Protein AF-A0A355UHY3-F1 (afdb_monomer)

Foldseek 3Di:
DWDWDDDPPDIDTDDDPDDPVNLVCCCPVVVDDVVLSVVVVDPDDDFDWDDDPRWIKTKDWDWDQDPVVRDIDIDIDIDID

Radius of gyration: 14.37 Å; Cα contacts (8 Å, |Δi|>4): 96; chains: 1; bounding box: 34×29×38 Å

Sequence (81 aa):
MIETINFENVKWLHILNPSEDDFDFLLKEYEFHPLDIEDCRSVNQRPKIDEYDDYYFLILHFPFFDKANKFVRVKEVKIFW

Structure (mmCIF, N/CA/C/O backbone):
data_AF-A0A355UHY3-F1
#
_entry.id   AF-A0A355UHY3-F1
#
loop_
_atom_site.group_PDB
_atom_site.id
_atom_site.type_symbol
_atom_site.label_atom_id
_atom_site.label_alt_id
_atom_site.label_comp_id
_atom_site.label_asym_id
_atom_site.label_entity_id
_atom_site.label_seq_id
_atom_site.pdbx_PDB_ins_code
_atom_site.Cartn_x
_atom_site.Cartn_y
_atom_site.Cartn_z
_atom_site.occupancy
_atom_site.B_iso_or_equiv
_atom_site.auth_seq_id
_atom_site.auth_comp_id
_atom_site.auth_asym_id
_atom_site.auth_atom_id
_atom_site.pdbx_PDB_model_num
ATOM 1 N N . MET A 1 1 ? 8.235 11.635 6.066 1.00 75.94 1 MET A N 1
ATOM 2 C CA . MET A 1 1 ? 7.530 12.926 6.280 1.00 75.94 1 MET A CA 1
ATOM 3 C C . MET A 1 1 ? 6.175 12.793 5.624 1.00 75.94 1 MET A C 1
ATOM 5 O O . MET A 1 1 ? 6.128 12.469 4.444 1.00 75.94 1 MET A O 1
ATOM 9 N N . ILE A 1 2 ? 5.107 12.982 6.395 1.00 89.62 2 ILE A N 1
ATOM 10 C CA . ILE A 1 2 ? 3.732 12.836 5.919 1.00 89.62 2 ILE A CA 1
ATOM 11 C C . ILE A 1 2 ? 3.289 14.160 5.295 1.00 89.62 2 ILE A C 1
ATOM 13 O O . ILE A 1 2 ? 3.146 15.166 5.989 1.00 89.62 2 ILE A O 1
ATOM 17 N N . GLU A 1 3 ? 3.070 14.165 3.985 1.00 94.88 3 GLU A N 1
ATOM 18 C CA . GLU A 1 3 ? 2.460 15.292 3.287 1.00 94.88 3 GLU A CA 1
ATOM 19 C C . GLU A 1 3 ? 0.938 15.177 3.398 1.00 94.88 3 GLU A C 1
ATOM 21 O O . GLU A 1 3 ? 0.362 14.127 3.123 1.00 94.88 3 GLU A O 1
ATOM 26 N N . THR A 1 4 ? 0.270 16.248 3.827 1.00 95.19 4 THR A N 1
ATOM 27 C CA . THR A 1 4 ? -1.189 16.259 4.005 1.00 95.19 4 THR A CA 1
ATOM 28 C C . THR A 1 4 ? -1.831 17.244 3.044 1.00 95.19 4 THR A C 1
ATOM 30 O O . THR A 1 4 ? -1.479 18.423 3.037 1.00 95.19 4 THR A O 1
ATOM 33 N N . ILE A 1 5 ? -2.817 16.777 2.283 1.00 96.25 5 ILE A N 1
ATOM 34 C CA . ILE A 1 5 ? -3.667 17.614 1.433 1.00 96.25 5 ILE A CA 1
ATOM 35 C C . ILE A 1 5 ? -5.087 17.535 1.991 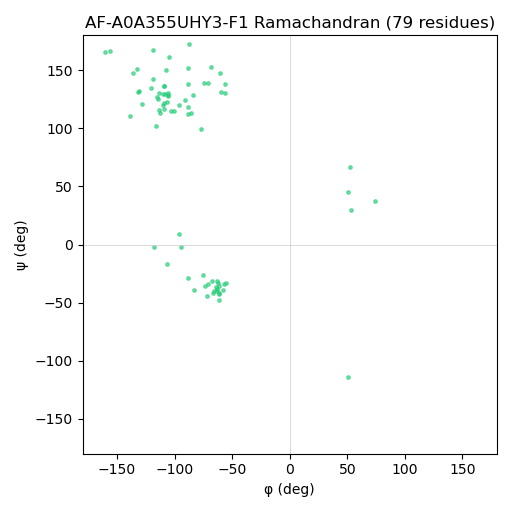1.00 96.25 5 ILE A C 1
ATOM 37 O O . ILE A 1 5 ? -5.632 16.447 2.151 1.00 96.25 5 ILE A O 1
ATOM 41 N N . ASN A 1 6 ? -5.687 18.686 2.289 1.00 96.50 6 ASN A N 1
ATOM 42 C CA . ASN A 1 6 ? -7.081 18.767 2.722 1.00 96.50 6 ASN A CA 1
ATOM 43 C C . ASN A 1 6 ? -7.921 19.319 1.570 1.00 96.50 6 ASN A C 1
ATOM 45 O O . ASN A 1 6 ? -7.591 20.370 1.017 1.00 96.50 6 ASN A O 1
ATOM 49 N N . PHE A 1 7 ? -8.999 18.623 1.225 1.00 94.69 7 PHE A N 1
ATOM 50 C CA . PHE A 1 7 ? -9.952 19.049 0.211 1.00 94.69 7 PHE A CA 1
ATOM 51 C C . PHE A 1 7 ? -11.372 18.755 0.693 1.00 94.69 7 PHE A C 1
ATOM 53 O O . PHE A 1 7 ? -11.760 17.597 0.804 1.00 94.69 7 PHE A O 1
ATOM 60 N N . GLU A 1 8 ? -12.136 19.807 0.995 1.00 94.88 8 GLU A N 1
ATOM 61 C CA . GLU A 1 8 ? -13.473 19.707 1.597 1.00 94.88 8 GLU A CA 1
ATOM 62 C C . GLU A 1 8 ? -13.480 18.805 2.848 1.00 94.88 8 GLU A C 1
ATOM 64 O O . GLU A 1 8 ? -12.868 19.150 3.858 1.00 94.88 8 GLU A O 1
ATOM 69 N N . ASN A 1 9 ? -14.163 17.661 2.784 1.00 94.44 9 ASN A N 1
ATOM 70 C CA . ASN A 1 9 ? -14.260 16.653 3.838 1.00 94.44 9 ASN A CA 1
ATOM 71 C C . ASN A 1 9 ? -13.260 15.493 3.672 1.00 94.44 9 ASN A C 1
ATOM 73 O O . ASN A 1 9 ? -13.362 14.499 4.387 1.00 94.44 9 ASN A O 1
ATOM 77 N N . VAL A 1 10 ? -12.309 15.603 2.741 1.00 94.38 10 VAL A N 1
ATOM 78 C CA . VAL A 1 10 ? -11.298 14.582 2.453 1.00 94.38 10 VAL A CA 1
ATOM 79 C C . VAL A 1 10 ? -9.928 15.049 2.936 1.00 94.38 10 VAL A C 1
ATOM 81 O O . VAL A 1 10 ? -9.461 16.141 2.601 1.00 94.38 10 VAL A O 1
ATOM 84 N N . LYS A 1 11 ? -9.251 14.186 3.695 1.00 94.56 11 LYS A N 1
ATOM 85 C CA . LYS A 1 11 ? -7.854 14.353 4.101 1.00 94.56 11 LYS A CA 1
ATOM 86 C C . LYS A 1 11 ? -7.012 13.283 3.416 1.00 94.56 11 LYS A C 1
ATOM 88 O O . LYS A 1 11 ? -7.145 12.104 3.718 1.00 94.56 11 LYS A O 1
ATOM 93 N N . TRP A 1 12 ? -6.130 13.698 2.516 1.00 95.81 12 TRP A N 1
ATOM 94 C CA . TRP A 1 12 ? -5.181 12.814 1.848 1.00 95.81 12 TRP A CA 1
ATOM 95 C C . TRP A 1 12 ? -3.838 12.858 2.572 1.00 95.81 12 TRP A C 1
ATOM 97 O O . TRP A 1 12 ? -3.203 13.914 2.641 1.00 95.81 12 TRP A O 1
ATOM 107 N N . LEU A 1 13 ? -3.384 11.708 3.066 1.00 95.81 13 LEU A N 1
ATOM 108 C CA . LEU A 1 13 ? -2.048 11.531 3.630 1.00 95.81 13 LEU A CA 1
ATOM 109 C C . LEU A 1 13 ? -1.139 10.853 2.604 1.00 95.81 13 LEU A C 1
ATOM 111 O O . LEU A 1 13 ? -1.348 9.702 2.232 1.00 95.81 13 LEU A O 1
ATOM 115 N N . HIS A 1 14 ? -0.117 11.565 2.140 1.00 96.00 14 HIS A N 1
ATOM 116 C CA . HIS A 1 14 ? 0.905 11.019 1.260 1.00 96.00 14 HIS A CA 1
ATOM 117 C C . HIS A 1 14 ? 2.187 10.755 2.051 1.00 96.00 14 HIS A C 1
ATOM 119 O O . HIS A 1 14 ? 2.828 11.680 2.549 1.00 96.00 14 HIS A O 1
ATOM 125 N N . ILE A 1 15 ? 2.560 9.479 2.168 1.00 95.31 15 ILE A N 1
ATOM 126 C CA . ILE A 1 15 ? 3.732 9.046 2.932 1.00 95.31 15 ILE A CA 1
ATOM 127 C C . ILE A 1 15 ? 4.731 8.406 1.976 1.00 95.31 15 ILE A C 1
ATOM 129 O O . ILE A 1 15 ? 4.575 7.264 1.544 1.00 95.31 15 ILE A O 1
ATOM 133 N N . LEU A 1 16 ? 5.764 9.165 1.621 1.00 93.19 16 LEU A N 1
ATOM 134 C CA . LEU A 1 16 ? 6.859 8.668 0.800 1.00 93.19 16 LEU A CA 1
ATOM 135 C C . LEU A 1 16 ? 7.961 8.105 1.704 1.00 93.19 16 LEU A C 1
ATOM 137 O O . LEU A 1 16 ? 8.492 8.834 2.539 1.00 93.19 16 LEU A O 1
ATOM 141 N N . ASN A 1 17 ? 8.338 6.840 1.486 1.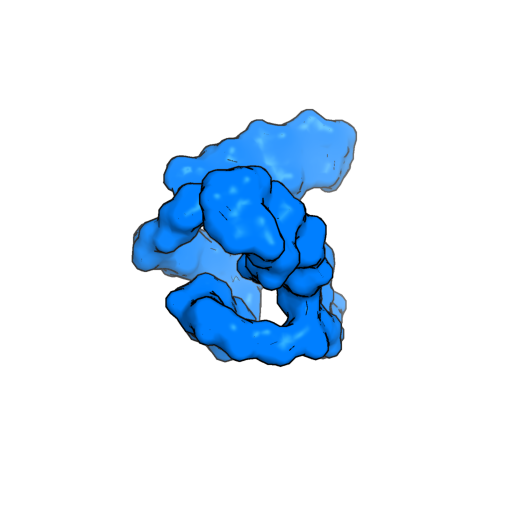00 91.44 17 ASN A N 1
ATOM 142 C CA . ASN A 1 17 ? 9.340 6.117 2.284 1.00 91.44 17 ASN A CA 1
ATOM 143 C C . ASN A 1 17 ? 9.029 6.169 3.800 1.00 91.44 17 ASN A C 1
ATOM 145 O O . ASN A 1 17 ? 9.772 6.820 4.539 1.00 91.44 17 ASN A O 1
ATOM 149 N N . PRO A 1 18 ? 7.923 5.538 4.246 1.00 93.56 18 PRO A N 1
ATOM 150 C CA . PRO A 1 18 ? 7.499 5.551 5.648 1.00 93.56 18 PRO A CA 1
ATOM 151 C C . PRO A 1 18 ? 8.593 5.039 6.596 1.00 93.56 18 PRO A C 1
ATOM 153 O O . PRO A 1 18 ? 9.272 4.054 6.292 1.00 93.56 18 PRO A O 1
ATOM 156 N N . SER A 1 19 ? 8.759 5.712 7.736 1.00 94.50 19 SER A N 1
ATOM 157 C CA . SER A 1 19 ? 9.576 5.243 8.863 1.00 94.50 19 SER A CA 1
ATOM 158 C C . SER A 1 19 ? 8.767 4.350 9.814 1.00 94.50 19 SER A C 1
ATOM 160 O O . SER A 1 19 ? 7.547 4.248 9.700 1.00 94.50 19 SER A O 1
ATOM 162 N N . GLU A 1 20 ? 9.427 3.736 10.802 1.00 94.38 20 GLU A N 1
ATOM 163 C CA . GLU A 1 20 ? 8.710 3.010 11.864 1.00 94.38 20 GLU A CA 1
ATOM 164 C C . GLU A 1 20 ? 7.778 3.922 12.676 1.00 94.38 20 GLU A C 1
ATOM 166 O O . GLU A 1 20 ? 6.669 3.509 13.000 1.00 94.38 20 GLU A O 1
ATOM 171 N N . ASP A 1 21 ? 8.159 5.182 12.910 1.00 95.00 21 ASP A N 1
ATOM 172 C CA . ASP A 1 21 ? 7.281 6.156 13.574 1.00 95.00 21 ASP A CA 1
ATOM 173 C C . ASP A 1 21 ? 6.019 6.449 12.739 1.00 95.00 21 ASP A C 1
ATOM 175 O O . ASP A 1 21 ? 4.934 6.615 13.298 1.00 95.00 21 ASP A O 1
ATOM 179 N N . ASP A 1 22 ? 6.141 6.486 11.403 1.00 94.75 22 ASP A N 1
ATOM 180 C CA . ASP A 1 22 ? 4.992 6.653 10.506 1.00 94.75 22 ASP A CA 1
ATOM 181 C C . ASP A 1 22 ? 4.056 5.428 10.596 1.00 94.75 22 ASP A C 1
ATOM 183 O O . ASP A 1 22 ? 2.836 5.585 10.635 1.00 94.75 22 ASP A O 1
ATOM 187 N N . PHE A 1 23 ? 4.599 4.207 10.678 1.00 94.44 23 PHE A N 1
ATOM 188 C CA . PHE A 1 23 ? 3.794 2.989 10.850 1.00 94.44 23 PHE A CA 1
ATOM 189 C C . PHE A 1 23 ? 3.083 2.935 12.205 1.00 94.44 23 PHE A C 1
ATOM 191 O O . PHE A 1 23 ? 1.908 2.573 12.265 1.00 94.44 23 PHE A O 1
ATOM 198 N N . ASP A 1 24 ? 3.761 3.330 13.280 1.00 94.12 24 ASP A N 1
ATOM 199 C CA . ASP A 1 24 ? 3.169 3.420 14.616 1.00 94.12 24 ASP A CA 1
ATOM 200 C C . ASP A 1 24 ? 2.043 4.456 14.674 1.00 94.12 24 ASP A C 1
ATOM 202 O O . ASP A 1 24 ? 1.027 4.233 15.335 1.00 94.12 24 ASP A O 1
ATOM 206 N N . PHE A 1 25 ? 2.211 5.584 13.982 1.00 93.88 25 PHE A N 1
ATOM 207 C CA . PHE A 1 25 ? 1.167 6.591 13.820 1.00 93.88 25 PHE A CA 1
ATOM 208 C C . PHE A 1 25 ? -0.058 6.011 13.101 1.00 93.88 25 PHE A C 1
ATOM 210 O O . PHE A 1 25 ? -1.174 6.158 13.594 1.00 93.88 25 PHE A O 1
ATOM 217 N N . LEU A 1 26 ? 0.141 5.304 11.982 1.00 93.50 26 LEU A N 1
ATOM 218 C CA . LEU A 1 26 ? -0.956 4.689 11.229 1.00 93.50 26 LEU A CA 1
ATOM 219 C C . LEU A 1 26 ? -1.723 3.648 12.062 1.00 93.50 26 LEU A C 1
ATOM 221 O O . LEU A 1 26 ? -2.950 3.643 12.040 1.00 93.50 26 LEU A O 1
ATOM 225 N N . LEU A 1 27 ? -1.016 2.817 12.836 1.00 92.81 27 LEU A N 1
ATOM 226 C CA . LEU A 1 27 ? -1.632 1.831 13.734 1.00 92.81 27 LEU A CA 1
ATOM 227 C C . LEU A 1 27 ? -2.467 2.477 14.845 1.00 92.81 27 LEU A C 1
ATOM 229 O O . LEU A 1 27 ? -3.517 1.952 15.200 1.00 92.81 27 LEU A O 1
ATOM 233 N N . LYS A 1 28 ? -1.992 3.585 15.427 1.00 92.75 28 LYS A N 1
ATOM 234 C CA . LYS A 1 28 ? -2.635 4.218 16.591 1.00 92.75 28 LYS A CA 1
ATOM 235 C C . LYS A 1 28 ? -3.795 5.133 16.219 1.00 92.75 28 LYS A C 1
ATOM 237 O O . LYS A 1 28 ? -4.776 5.167 16.947 1.00 92.75 28 LYS A O 1
ATOM 242 N N . GLU A 1 29 ? -3.666 5.895 15.136 1.00 93.94 29 GLU A N 1
ATOM 243 C CA . GLU A 1 29 ? -4.649 6.927 14.775 1.00 93.94 29 GLU A CA 1
ATOM 244 C C . GLU A 1 29 ? -5.785 6.398 13.900 1.00 93.94 29 GLU A C 1
ATOM 246 O O . GLU A 1 29 ? -6.882 6.948 13.937 1.00 93.94 29 GLU A O 1
ATOM 251 N N . TYR A 1 30 ? -5.523 5.356 13.106 1.00 93.00 30 TYR A N 1
ATOM 252 C CA . TYR A 1 30 ? -6.489 4.804 12.151 1.00 93.00 30 TYR A CA 1
ATOM 253 C C . TYR A 1 30 ? -6.880 3.354 12.447 1.00 93.00 30 TYR A C 1
ATOM 255 O O . TYR A 1 30 ? -7.699 2.798 11.726 1.00 93.00 30 TYR A O 1
ATOM 263 N N . GLU A 1 31 ? -6.294 2.746 13.485 1.00 92.62 31 GLU A N 1
ATOM 264 C CA . GLU A 1 31 ? -6.609 1.384 13.942 1.00 92.62 31 GLU A CA 1
ATOM 265 C C . GLU A 1 31 ? -6.529 0.318 12.829 1.00 92.62 31 GLU A C 1
ATOM 267 O O . GLU A 1 31 ? -7.215 -0.703 12.872 1.00 92.62 31 GLU A O 1
ATOM 272 N N . PHE A 1 32 ? -5.661 0.530 11.830 1.00 95.81 32 PHE A N 1
ATOM 273 C CA . PHE A 1 32 ? -5.476 -0.414 10.729 1.00 95.81 32 PHE A CA 1
ATOM 274 C C . PHE A 1 32 ? -5.006 -1.782 11.221 1.00 95.81 32 PHE A C 1
ATOM 276 O O . PHE A 1 32 ? -4.234 -1.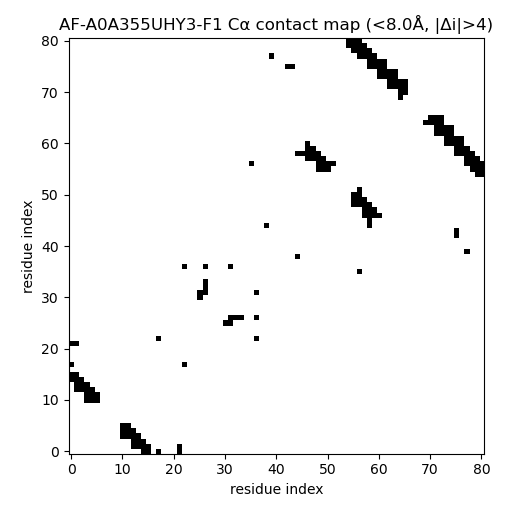906 12.179 1.00 95.81 32 PHE A O 1
ATOM 283 N N . HIS A 1 33 ? -5.425 -2.826 10.511 1.00 95.25 33 HIS A N 1
ATOM 284 C CA . HIS A 1 33 ? -5.067 -4.191 10.840 1.00 95.25 33 HIS A CA 1
ATOM 285 C C . HIS A 1 33 ? -3.534 -4.373 10.814 1.00 95.25 33 HIS A C 1
ATOM 287 O O . HIS A 1 33 ? -2.882 -4.005 9.830 1.00 95.25 33 HIS A O 1
ATOM 293 N N . PRO A 1 34 ? -2.918 -4.980 11.851 1.00 95.00 34 PRO A N 1
ATOM 294 C CA . PRO A 1 34 ? -1.460 -5.089 11.943 1.00 95.00 34 PRO A CA 1
ATOM 295 C C . PRO A 1 34 ? -0.788 -5.759 10.738 1.00 95.00 34 PRO A C 1
ATOM 297 O O . PRO A 1 34 ? 0.323 -5.375 10.371 1.00 95.00 34 PRO A O 1
ATOM 300 N N . LEU A 1 35 ? -1.466 -6.722 10.100 1.00 95.25 35 LEU A N 1
ATOM 301 C CA . LEU A 1 35 ? -0.957 -7.394 8.897 1.00 95.25 35 LEU A CA 1
ATOM 302 C C . LEU A 1 35 ? -0.888 -6.464 7.676 1.00 95.25 35 LEU A C 1
ATOM 304 O O . LEU A 1 35 ? 0.027 -6.606 6.873 1.00 95.25 35 LEU A O 1
ATOM 308 N N . ASP A 1 36 ? -1.775 -5.474 7.552 1.00 95.81 36 ASP A N 1
ATOM 309 C CA . ASP A 1 36 ? -1.736 -4.525 6.429 1.00 95.81 36 ASP A CA 1
ATOM 310 C C . ASP A 1 36 ? -0.538 -3.572 6.565 1.00 95.81 36 ASP A C 1
ATOM 312 O O . ASP A 1 36 ? 0.108 -3.183 5.587 1.00 95.81 36 ASP A O 1
ATOM 316 N N . ILE A 1 37 ? -0.180 -3.227 7.806 1.00 95.56 37 ILE A N 1
ATOM 317 C CA . ILE A 1 37 ? 1.013 -2.431 8.113 1.00 95.56 37 ILE A CA 1
ATOM 318 C C . ILE A 1 37 ? 2.287 -3.271 7.944 1.00 95.56 37 ILE A C 1
ATOM 320 O O . ILE A 1 37 ? 3.305 -2.766 7.470 1.00 95.56 37 ILE A O 1
ATOM 324 N N . GLU A 1 38 ? 2.255 -4.564 8.269 1.00 94.94 38 GLU A N 1
ATOM 325 C CA . GLU A 1 38 ? 3.338 -5.494 7.925 1.00 94.94 38 GLU A CA 1
ATOM 326 C C . GLU A 1 38 ? 3.524 -5.607 6.405 1.00 94.94 38 GLU A C 1
ATOM 328 O O . GLU A 1 38 ? 4.652 -5.512 5.905 1.00 94.94 38 GLU A O 1
ATOM 333 N N . ASP A 1 39 ? 2.424 -5.696 5.657 1.00 95.25 39 ASP A N 1
ATOM 334 C CA . ASP A 1 39 ? 2.459 -5.656 4.203 1.00 95.25 39 ASP A CA 1
ATOM 335 C C . ASP A 1 39 ? 3.098 -4.362 3.720 1.00 95.25 39 ASP A C 1
ATOM 337 O O . ASP A 1 39 ? 3.926 -4.424 2.813 1.00 95.25 39 ASP A O 1
ATOM 341 N N . CYS A 1 40 ? 2.831 -3.216 4.363 1.00 94.50 40 CYS A N 1
ATOM 342 C CA . CYS A 1 40 ? 3.481 -1.935 4.073 1.00 94.50 40 CYS A CA 1
ATOM 343 C C . CYS A 1 40 ? 5.014 -1.951 4.186 1.00 94.50 40 CYS A C 1
ATOM 345 O O . CYS A 1 40 ? 5.667 -1.303 3.361 1.00 94.50 40 CYS A O 1
ATOM 347 N N . ARG A 1 41 ? 5.585 -2.735 5.108 1.00 92.62 41 ARG A N 1
ATOM 348 C CA . ARG A 1 41 ? 7.043 -2.878 5.297 1.00 92.62 41 ARG A CA 1
ATOM 349 C C . ARG A 1 41 ? 7.719 -3.736 4.230 1.00 92.62 41 ARG A C 1
ATOM 351 O O . ARG A 1 41 ? 8.908 -3.573 3.961 1.00 92.62 41 ARG A O 1
ATOM 358 N N . SER A 1 42 ? 6.971 -4.651 3.626 1.00 88.25 42 SER A N 1
ATOM 359 C CA . SER A 1 42 ? 7.497 -5.593 2.641 1.00 88.25 42 SER A CA 1
ATOM 360 C C . SER A 1 42 ? 7.452 -5.029 1.222 1.00 88.25 42 SER A C 1
ATOM 362 O O . SER A 1 42 ? 6.595 -4.219 0.869 1.00 88.25 42 SER A O 1
ATOM 364 N N . VAL A 1 43 ? 8.376 -5.487 0.380 1.00 76.56 43 VAL A N 1
ATOM 365 C CA . VAL A 1 43 ? 8.387 -5.211 -1.064 1.00 76.56 43 VAL A CA 1
ATOM 366 C C . VAL A 1 43 ? 7.991 -6.474 -1.831 1.00 76.56 43 VAL A C 1
ATOM 368 O O . VAL A 1 43 ? 8.306 -7.576 -1.383 1.00 76.56 43 VAL A O 1
ATOM 371 N N . ASN A 1 44 ? 7.374 -6.319 -3.009 1.00 85.38 44 ASN A N 1
ATOM 372 C CA . ASN A 1 44 ? 6.897 -7.406 -3.882 1.00 85.38 44 ASN A CA 1
ATOM 373 C C . ASN A 1 44 ? 5.634 -8.114 -3.382 1.00 85.38 44 ASN A C 1
ATOM 375 O O . ASN A 1 44 ? 5.494 -9.332 -3.548 1.00 85.38 44 ASN A O 1
ATOM 379 N N . GLN A 1 45 ? 4.705 -7.363 -2.798 1.00 93.06 45 GLN A N 1
ATOM 380 C CA . GLN A 1 45 ? 3.399 -7.926 -2.485 1.00 93.06 45 GLN A CA 1
ATOM 381 C C . GLN A 1 45 ? 2.621 -8.230 -3.770 1.00 93.06 45 GLN A C 1
ATOM 383 O O . GLN A 1 45 ? 2.848 -7.641 -4.829 1.00 93.06 45 GLN A O 1
ATOM 388 N N . ARG A 1 46 ? 1.711 -9.206 -3.715 1.00 94.19 46 ARG A N 1
ATOM 389 C CA . ARG A 1 46 ? 0.793 -9.436 -4.840 1.00 94.19 46 ARG A CA 1
ATOM 390 C C . ARG A 1 46 ? -0.267 -8.331 -4.835 1.00 94.19 46 ARG A C 1
ATOM 392 O O . ARG A 1 46 ? -0.771 -8.024 -3.758 1.00 94.19 46 ARG A O 1
ATOM 399 N N . PRO A 1 47 ? -0.651 -7.780 -6.002 1.00 96.19 47 PRO A N 1
ATOM 400 C CA . PRO A 1 47 ? -1.772 -6.857 -6.070 1.00 96.19 47 PRO A CA 1
ATOM 401 C C . PRO A 1 47 ? -3.033 -7.499 -5.502 1.00 96.19 47 PRO A C 1
ATOM 403 O O . PRO A 1 47 ? -3.367 -8.629 -5.872 1.00 96.19 47 PRO A O 1
ATOM 406 N N . LYS A 1 48 ? -3.708 -6.783 -4.608 1.00 96.69 48 LYS A N 1
ATOM 407 C CA . LYS A 1 48 ? -4.901 -7.255 -3.902 1.00 96.69 48 LYS A CA 1
ATOM 408 C C . LYS A 1 48 ? -5.757 -6.087 -3.424 1.00 96.69 48 LYS A C 1
ATOM 410 O O . LYS A 1 48 ? -5.303 -4.940 -3.423 1.00 96.69 48 LYS A O 1
ATOM 415 N N . ILE A 1 49 ? -6.981 -6.425 -3.036 1.00 97.88 49 ILE A N 1
ATOM 416 C CA . ILE A 1 49 ? -7.897 -5.577 -2.282 1.00 97.88 49 ILE A CA 1
ATOM 417 C C . ILE A 1 49 ? -8.349 -6.418 -1.093 1.00 97.88 49 ILE A C 1
ATOM 419 O O . ILE A 1 49 ? -8.893 -7.502 -1.306 1.00 97.88 49 ILE A O 1
ATOM 423 N N . ASP A 1 50 ? -8.098 -5.926 0.112 1.00 97.69 50 ASP A N 1
ATOM 424 C CA . ASP A 1 50 ? -8.647 -6.474 1.345 1.00 97.69 50 ASP A CA 1
ATOM 425 C C . ASP A 1 50 ? -9.752 -5.530 1.834 1.00 97.69 50 ASP A C 1
ATOM 427 O O . ASP A 1 50 ? -9.572 -4.309 1.877 1.00 97.69 50 ASP A O 1
ATOM 431 N N . GLU A 1 51 ? -10.914 -6.099 2.140 1.00 97.94 51 GLU A N 1
ATOM 432 C CA . GLU A 1 51 ? -12.116 -5.368 2.543 1.00 97.94 51 GLU A CA 1
ATOM 433 C C . GLU A 1 51 ? -12.335 -5.562 4.047 1.00 97.94 51 GLU A C 1
ATOM 435 O O . GLU A 1 51 ? -12.452 -6.698 4.516 1.00 97.94 51 GLU A O 1
ATOM 440 N N . TYR A 1 52 ? -12.397 -4.459 4.791 1.00 96.19 52 TYR A N 1
ATOM 441 C CA . TYR A 1 52 ? -12.749 -4.421 6.208 1.00 96.19 52 TYR A CA 1
ATOM 442 C C . TYR A 1 52 ? -14.018 -3.577 6.398 1.00 96.19 52 TYR A C 1
ATOM 444 O O . TYR A 1 52 ? -14.435 -2.860 5.489 1.00 96.19 52 TYR A O 1
ATOM 452 N N . ASP A 1 53 ? -14.635 -3.647 7.580 1.00 95.56 53 ASP A N 1
ATOM 453 C CA . ASP A 1 53 ? -15.872 -2.902 7.865 1.00 95.56 53 ASP A CA 1
ATOM 454 C C . ASP A 1 53 ? -15.668 -1.374 7.781 1.00 95.56 53 ASP A C 1
ATOM 456 O O . ASP A 1 53 ? -16.571 -0.654 7.350 1.00 95.56 53 ASP A O 1
ATOM 460 N N . ASP A 1 54 ? -14.472 -0.893 8.143 1.00 94.62 54 ASP A N 1
ATOM 461 C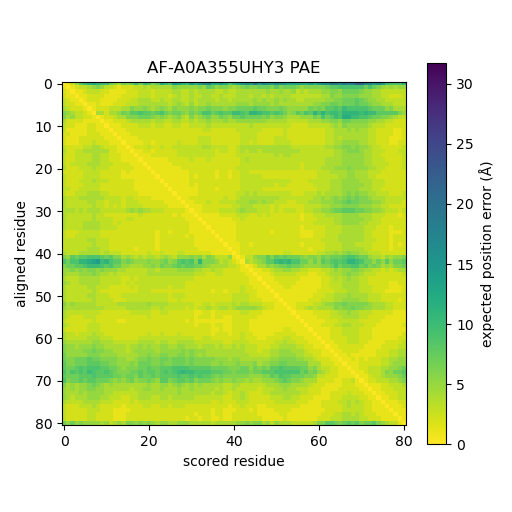 CA . ASP A 1 54 ? -14.168 0.537 8.279 1.00 94.62 54 ASP A CA 1
ATOM 462 C C . ASP A 1 54 ? -13.285 1.111 7.157 1.00 94.62 54 ASP A C 1
ATOM 464 O O . ASP A 1 54 ? -13.213 2.331 7.008 1.00 94.62 54 ASP A O 1
ATOM 468 N N . TYR A 1 55 ? -12.598 0.264 6.378 1.00 96.62 55 TYR A N 1
ATOM 469 C CA . TYR A 1 55 ? -11.692 0.704 5.311 1.00 96.62 55 TYR A CA 1
ATOM 470 C C . TYR A 1 55 ? -11.394 -0.397 4.281 1.00 96.62 55 TYR A C 1
ATOM 472 O O . TYR A 1 55 ? -11.593 -1.590 4.513 1.00 96.62 55 TYR A O 1
ATOM 480 N N . TYR A 1 56 ? -10.836 0.014 3.146 1.00 97.81 56 TYR A N 1
ATOM 481 C CA . TYR A 1 56 ? -10.260 -0.860 2.130 1.00 97.81 56 TYR A CA 1
ATOM 482 C C . TYR A 1 56 ? -8.743 -0.722 2.111 1.00 97.81 56 TYR A C 1
ATOM 484 O O . TYR A 1 56 ? -8.214 0.392 2.096 1.00 97.81 56 TYR A O 1
ATOM 492 N N . PHE A 1 57 ? -8.036 -1.847 2.025 1.00 97.94 57 PHE A N 1
ATOM 493 C CA . PHE A 1 57 ? -6.595 -1.868 1.798 1.00 97.94 57 PHE A C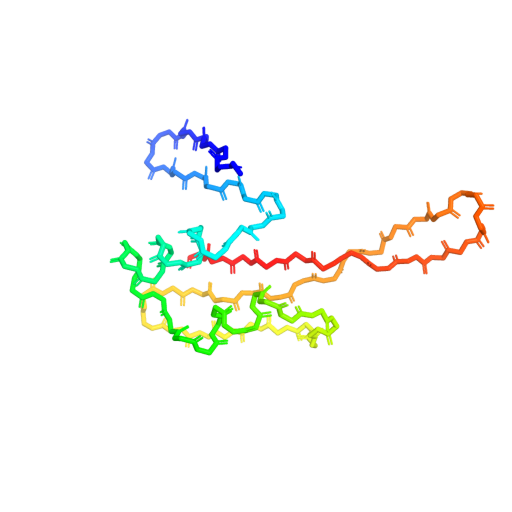A 1
ATOM 494 C C . PHE A 1 57 ? -6.280 -2.374 0.395 1.00 97.94 57 PHE A C 1
ATOM 496 O O . PHE A 1 57 ? -6.650 -3.482 0.013 1.00 97.94 57 PHE A O 1
ATOM 503 N N . LEU A 1 58 ? -5.589 -1.556 -0.395 1.00 98.06 58 LEU A N 1
ATOM 504 C CA . LEU A 1 58 ? -5.261 -1.862 -1.780 1.00 98.06 58 LEU A CA 1
ATOM 505 C C . LEU A 1 58 ? -3.752 -1.880 -1.984 1.00 98.06 58 LEU A C 1
ATOM 507 O O . LEU A 1 58 ? -3.050 -0.939 -1.612 1.00 98.06 58 LEU A O 1
ATOM 511 N N . ILE A 1 59 ? -3.275 -2.902 -2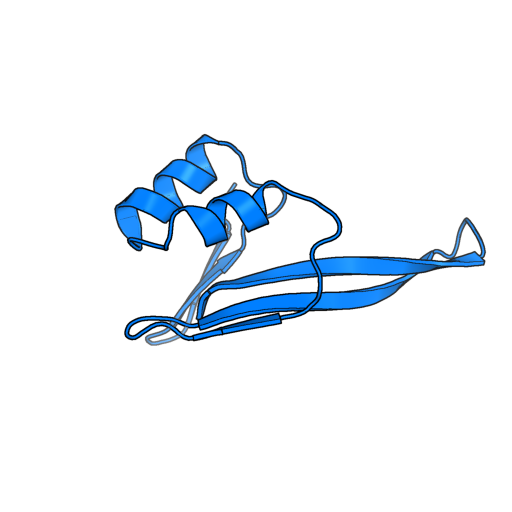.692 1.00 97.31 59 ILE A N 1
ATOM 512 C CA . ILE A 1 59 ? -1.910 -2.971 -3.216 1.00 97.31 59 ILE A CA 1
ATOM 513 C C . ILE A 1 59 ? -1.989 -2.931 -4.739 1.00 97.31 59 ILE A C 1
ATOM 515 O O . ILE A 1 59 ? -2.531 -3.838 -5.372 1.00 97.31 59 ILE A O 1
ATOM 519 N N . LEU A 1 60 ? -1.443 -1.873 -5.337 1.00 96.50 60 LEU A N 1
ATOM 520 C CA . LEU A 1 60 ? -1.489 -1.623 -6.775 1.00 96.50 60 LEU A CA 1
ATOM 521 C C . LEU A 1 60 ? -0.088 -1.580 -7.381 1.00 96.50 60 LEU A C 1
ATOM 523 O O . LEU A 1 60 ? 0.853 -1.039 -6.800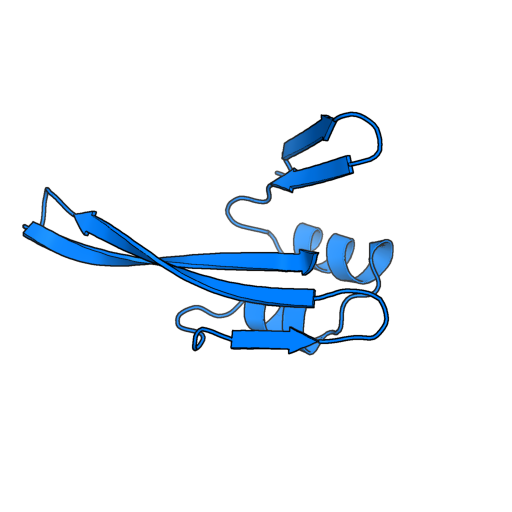 1.00 96.50 60 LEU A O 1
ATOM 527 N N . HIS A 1 61 ? 0.036 -2.112 -8.596 1.00 95.56 61 HIS A N 1
ATOM 528 C CA . HIS A 1 61 ? 1.274 -2.127 -9.370 1.00 95.56 61 HIS A CA 1
ATOM 529 C C . HIS A 1 61 ? 1.171 -1.197 -10.574 1.00 95.56 61 HIS A C 1
ATOM 531 O O . HIS A 1 61 ? 0.354 -1.409 -11.469 1.00 95.56 61 HIS A O 1
ATOM 537 N N . PHE A 1 62 ? 2.059 -0.209 -10.632 1.00 94.88 62 PHE A N 1
ATOM 538 C CA . PHE A 1 62 ? 2.155 0.721 -11.749 1.00 94.88 62 PHE A CA 1
ATOM 539 C C . PHE A 1 62 ? 3.430 0.444 -12.550 1.00 94.88 62 PHE A C 1
ATOM 541 O O . PHE A 1 62 ? 4.536 0.591 -12.013 1.00 94.88 62 PHE A O 1
ATOM 548 N N . PRO A 1 63 ? 3.321 0.036 -13.827 1.00 95.12 63 PRO A N 1
ATOM 549 C CA . PRO A 1 63 ? 4.489 -0.114 -14.676 1.00 95.12 63 PRO A CA 1
ATOM 550 C C . PRO A 1 63 ? 5.059 1.263 -15.027 1.00 95.12 63 PRO A C 1
ATOM 552 O O . PRO A 1 63 ? 4.327 2.195 -15.357 1.00 95.12 63 PRO A O 1
ATOM 555 N N . PHE A 1 64 ? 6.381 1.384 -15.013 1.00 95.31 64 PHE A N 1
ATOM 556 C CA . PHE A 1 64 ? 7.084 2.556 -15.515 1.00 95.31 64 PHE A CA 1
ATOM 557 C C . PHE A 1 64 ? 8.286 2.139 -16.357 1.00 95.31 64 PHE A C 1
ATOM 559 O O . PHE A 1 64 ? 8.926 1.112 -16.118 1.00 95.31 64 PHE A O 1
ATOM 566 N N . PHE A 1 65 ? 8.595 2.942 -17.371 1.00 96.94 65 PHE A N 1
ATOM 567 C CA . PHE A 1 65 ? 9.718 2.672 -18.256 1.00 96.94 65 PHE A CA 1
ATOM 568 C C . PHE A 1 65 ? 11.003 3.293 -17.702 1.00 96.94 65 PHE A C 1
ATOM 570 O O . PHE A 1 65 ? 11.158 4.517 -17.667 1.00 96.94 65 PHE A O 1
ATOM 577 N N . ASP A 1 66 ? 11.941 2.442 -17.296 1.00 96.25 66 ASP A N 1
ATOM 578 C CA . ASP A 1 66 ? 13.295 2.833 -16.928 1.00 96.25 66 ASP A CA 1
ATOM 579 C C . ASP A 1 66 ? 14.103 3.095 -18.205 1.00 96.25 66 ASP A C 1
ATOM 581 O O . ASP A 1 66 ? 14.595 2.177 -18.867 1.00 96.25 66 ASP A O 1
ATO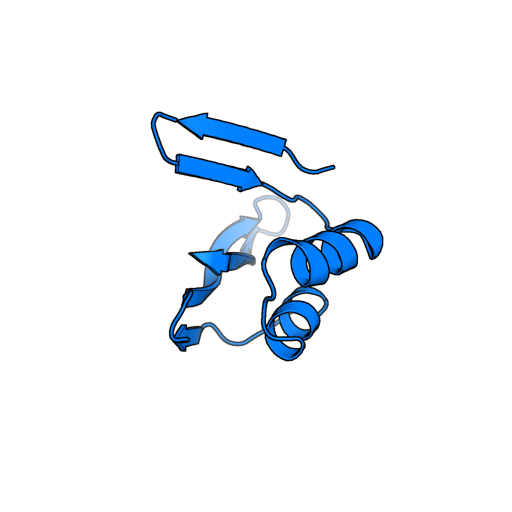M 585 N N . LYS A 1 67 ? 14.229 4.380 -18.555 1.00 95.12 67 LYS A N 1
ATOM 586 C CA . LYS A 1 67 ? 14.931 4.831 -19.763 1.00 95.12 67 LYS A CA 1
ATOM 587 C C . LYS A 1 67 ? 16.419 4.478 -19.760 1.00 95.12 67 LYS A C 1
ATOM 589 O O . LYS A 1 67 ? 16.971 4.266 -20.836 1.00 95.12 67 LYS A O 1
ATOM 594 N N . ALA A 1 68 ? 17.059 4.429 -18.589 1.00 96.56 68 ALA A N 1
ATOM 595 C CA . ALA A 1 68 ? 18.493 4.170 -18.483 1.00 96.56 68 ALA A CA 1
ATOM 596 C C . ALA A 1 68 ? 18.807 2.706 -18.809 1.00 96.56 68 ALA A C 1
ATOM 598 O O . ALA A 1 68 ? 19.708 2.423 -19.594 1.00 96.56 68 ALA A O 1
ATOM 599 N N . ASN A 1 69 ? 18.007 1.786 -18.265 1.00 96.25 69 ASN A N 1
ATOM 600 C CA . ASN A 1 69 ? 18.191 0.347 -18.463 1.00 96.25 69 ASN A CA 1
ATOM 601 C C . ASN A 1 69 ? 17.350 -0.230 -19.616 1.00 96.25 69 ASN A C 1
ATOM 603 O O . ASN A 1 69 ? 17.451 -1.419 -19.908 1.00 96.25 69 ASN A O 1
ATOM 607 N N . LYS A 1 70 ? 16.522 0.599 -20.272 1.00 96.31 70 LYS A N 1
ATOM 608 C CA . LYS A 1 70 ? 15.569 0.210 -21.329 1.00 96.31 70 LYS A CA 1
ATOM 609 C C . LYS A 1 70 ? 14.682 -0.9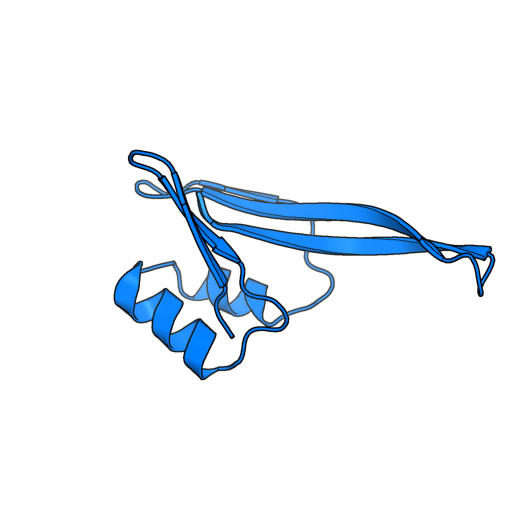69 -20.914 1.00 96.31 70 LYS A C 1
ATOM 611 O O . LYS A 1 70 ? 14.475 -1.905 -21.683 1.00 96.31 70 LYS A O 1
ATOM 616 N N . PHE A 1 71 ? 14.158 -0.914 -19.692 1.00 97.06 71 PHE A N 1
ATOM 617 C CA . PHE A 1 71 ? 13.366 -1.992 -19.103 1.00 97.06 71 PHE A CA 1
ATOM 618 C C . PHE A 1 71 ? 12.084 -1.453 -18.461 1.00 97.06 71 PHE A C 1
ATOM 620 O O . PHE A 1 71 ? 12.051 -0.315 -17.992 1.00 97.06 71 PHE A O 1
ATOM 627 N N . VAL A 1 72 ? 11.020 -2.259 -18.422 1.00 96.06 72 VAL A N 1
ATOM 628 C CA . VAL A 1 72 ? 9.796 -1.914 -17.682 1.00 96.06 72 VAL A CA 1
ATOM 629 C C . VAL A 1 72 ? 9.947 -2.400 -16.249 1.00 96.06 72 VAL A C 1
ATOM 631 O O . VAL A 1 72 ? 10.094 -3.593 -16.001 1.00 96.06 72 VAL A O 1
ATOM 634 N N . ARG A 1 73 ? 9.917 -1.469 -15.301 1.00 94.19 73 ARG A N 1
ATOM 635 C CA . ARG A 1 73 ? 9.913 -1.766 -13.869 1.00 94.19 73 ARG A CA 1
ATOM 636 C C . ARG A 1 73 ? 8.516 -1.550 -13.308 1.00 94.19 73 ARG A C 1
ATOM 638 O O . ARG A 1 73 ? 7.693 -0.865 -13.910 1.00 94.19 73 ARG A O 1
ATOM 645 N N . VAL A 1 74 ? 8.258 -2.131 -12.147 1.00 92.88 74 VAL A N 1
ATOM 646 C CA . VAL A 1 74 ? 6.999 -1.963 -11.423 1.00 92.88 74 VAL A CA 1
ATOM 647 C C . VAL A 1 74 ? 7.263 -1.119 -10.189 1.00 92.88 74 VAL A C 1
ATOM 649 O O . VAL A 1 74 ? 8.264 -1.321 -9.502 1.00 92.88 74 VAL A O 1
ATOM 652 N N . LYS A 1 75 ? 6.375 -0.161 -9.928 1.00 92.50 75 LYS A N 1
ATOM 653 C CA . LYS A 1 75 ? 6.301 0.541 -8.653 1.00 92.50 75 LYS A CA 1
ATOM 654 C C . LYS A 1 75 ? 5.032 0.111 -7.929 1.00 92.50 75 LYS A C 1
ATOM 656 O O . LYS A 1 75 ? 3.952 0.118 -8.516 1.00 92.50 75 LYS A O 1
ATOM 661 N N . GLU A 1 76 ? 5.194 -0.268 -6.673 1.00 93.56 76 GLU A N 1
ATOM 662 C CA . GLU A 1 76 ? 4.104 -0.648 -5.782 1.00 93.56 76 GLU A CA 1
ATOM 663 C C . GLU A 1 76 ? 3.567 0.602 -5.072 1.00 93.56 76 GLU A C 1
ATOM 665 O O . GLU A 1 76 ? 4.339 1.480 -4.673 1.00 93.56 76 GLU A O 1
ATOM 670 N N . VAL A 1 77 ? 2.245 0.701 -4.953 1.00 94.94 77 VAL A N 1
ATOM 671 C CA . VAL A 1 77 ? 1.543 1.742 -4.195 1.00 94.94 77 VAL A CA 1
ATOM 672 C C . VAL A 1 77 ? 0.526 1.055 -3.297 1.00 94.94 77 VAL A C 1
ATOM 674 O O . VAL A 1 77 ? -0.227 0.201 -3.764 1.00 94.94 77 VAL A O 1
ATOM 677 N N . LYS A 1 78 ? 0.518 1.440 -2.022 1.00 96.19 78 LYS A N 1
ATOM 678 C CA . LYS A 1 78 ? -0.370 0.905 -0.989 1.00 96.19 78 LYS A CA 1
ATOM 679 C C . LYS A 1 78 ? -1.313 2.005 -0.540 1.00 96.19 78 LYS A C 1
ATOM 681 O O . LYS A 1 78 ? -0.856 3.123 -0.302 1.00 96.19 78 LYS A O 1
ATOM 686 N N . ILE A 1 79 ? -2.606 1.710 -0.502 1.00 97.06 79 ILE A N 1
ATOM 687 C CA . ILE A 1 79 ? -3.660 2.699 -0.269 1.00 97.06 79 ILE A CA 1
ATOM 688 C C . ILE A 1 79 ? -4.602 2.159 0.798 1.00 97.06 79 ILE A C 1
ATOM 690 O O . ILE A 1 79 ? -5.059 1.025 0.688 1.00 97.06 79 ILE A O 1
ATOM 694 N N . PHE A 1 80 ? -4.895 3.000 1.783 1.00 97.00 80 PHE A N 1
ATOM 695 C CA . PHE A 1 80 ? -5.999 2.830 2.720 1.00 97.00 80 PHE A CA 1
ATOM 696 C C . PHE A 1 80 ? -7.094 3.826 2.325 1.00 97.00 80 PHE A C 1
ATOM 698 O O . PHE A 1 80 ? -6.775 5.001 2.105 1.00 97.00 80 PHE A O 1
ATOM 705 N N . TRP A 1 81 ? -8.333 3.358 2.169 1.00 92.62 81 TRP A N 1
ATOM 706 C CA . TRP A 1 81 ? -9.485 4.167 1.752 1.00 92.62 81 TRP A CA 1
ATOM 707 C C . TRP A 1 81 ? -10.692 3.946 2.652 1.00 92.62 81 TRP A C 1
ATOM 709 O O . TRP A 1 81 ? -11.028 2.761 2.865 1.00 92.62 81 TRP A O 1
#

Mean predicted aligned error: 3.32 Å

Nearest PDB structures (foldseek):
  4eeb-assembly1_C  TM=8.810E-01  e=3.482E-03  Thermotoga maritima
  5jtg-assembly1_C  TM=8.846E-01  e=3.482E-03  Thermotoga maritima MSB8
  3jcg-assembly1_B  TM=8.788E-01  e=4.175E-03  Thermotoga maritima
  3jcf-assembly1_A  TM=8.851E-01  e=5.649E-03  Thermotoga maritima
  5jrw-assembly1_C  TM=8.830E-01  e=9.167E-03  Thermotoga maritima MSB8

Solvent-accessible surface area (backbone atoms only — not comparable to full-atom values): 5170 Å² total; per-residue (Å²): 105,78,45,76,49,79,53,95,95,45,76,47,76,47,66,64,82,71,50,71,69,52,51,53,48,46,43,71,78,67,64,51,61,69,66,61,56,52,52,67,76,52,81,87,73,74,71,47,75,47,84,53,99,88,39,36,42,35,37,44,77,45,77,44,76,40,76,90,78,74,43,80,44,75,45,79,47,79,45,80,86

Secondary structure (DSSP, 8-state):
-EEEEEETTEEEEEESS--HHHHHHHHHHH---HHHHHHHH-SSPPPEEEE-SS-EEEEEEEEEEETTTTEEEEEEEEEE-

pLDDT: mean 94.43, std 3.55, range [75.94, 98.06]